Protein AF-A0A1I6AGI9-F1 (afdb_monomer)

Sequence (164 aa):
MTVLATSVYGFYDEARELALTATEDQLTGHGPATLLTVYVMRAEFTGEELSTYTPEELVRGAVDLGLVNGDTLREVELGGVTADGDAASARVLGRSSTTLRQLDFQREGDAWKVDLTPLLAAMDELLGQAAAQQDATVKAMVDQVVVNRYGEEVAASLREPLSD

Structure (mmCIF, N/CA/C/O backbone):
data_AF-A0A1I6AGI9-F1
#
_entry.id   AF-A0A1I6AGI9-F1
#
loop_
_atom_site.group_PDB
_atom_site.id
_atom_site.type_symbol
_atom_site.label_atom_id
_atom_site.label_alt_id
_atom_site.label_comp_id
_atom_site.label_asym_id
_atom_site.label_entity_id
_atom_site.label_seq_id
_atom_site.pdbx_PDB_ins_code
_atom_site.Cartn_x
_atom_site.Cartn_y
_atom_site.Cartn_z
_atom_site.occupancy
_atom_site.B_iso_or_equiv
_atom_site.auth_seq_id
_atom_site.auth_comp_id
_atom_site.auth_asym_id
_atom_site.auth_atom_id
_atom_site.pdbx_PDB_model_num
ATOM 1 N N . MET A 1 1 ? 1.750 -15.455 -17.026 1.00 55.66 1 MET A N 1
ATOM 2 C CA . MET A 1 1 ? 2.919 -14.560 -17.145 1.00 55.66 1 MET A CA 1
ATOM 3 C C . MET A 1 1 ? 2.686 -13.411 -16.191 1.00 55.66 1 MET A C 1
ATOM 5 O O . MET A 1 1 ? 1.671 -12.739 -16.319 1.00 55.66 1 MET A O 1
ATOM 9 N N . THR A 1 2 ? 3.544 -13.271 -15.191 1.00 76.56 2 THR A N 1
ATOM 10 C CA . THR A 1 2 ? 3.391 -12.287 -14.117 1.00 76.56 2 THR A CA 1
ATOM 11 C C . THR A 1 2 ? 4.011 -10.966 -14.563 1.00 76.56 2 THR A C 1
ATOM 13 O O . THR A 1 2 ? 5.167 -10.955 -14.975 1.00 76.56 2 THR A O 1
ATOM 16 N N . VAL A 1 3 ? 3.231 -9.883 -14.553 1.00 86.25 3 VAL A N 1
ATOM 17 C CA . VAL A 1 3 ? 3.630 -8.573 -15.114 1.00 86.25 3 VAL A CA 1
ATOM 18 C C . VAL A 1 3 ? 4.268 -7.641 -14.081 1.00 86.25 3 VAL A C 1
ATOM 20 O O . VAL A 1 3 ? 4.907 -6.664 -14.464 1.00 86.25 3 VAL A O 1
ATOM 23 N N . LEU A 1 4 ? 4.107 -7.943 -12.791 1.00 90.12 4 LEU A N 1
ATOM 24 C CA . LEU A 1 4 ? 4.644 -7.163 -11.677 1.00 90.12 4 LEU A CA 1
ATOM 25 C C . LEU A 1 4 ? 5.868 -7.846 -11.078 1.00 90.12 4 LEU A C 1
ATOM 27 O O . LEU A 1 4 ? 5.939 -9.077 -11.064 1.00 90.12 4 LEU A O 1
ATOM 31 N N . ALA A 1 5 ? 6.816 -7.044 -10.603 1.00 93.25 5 ALA A N 1
ATOM 32 C CA . ALA A 1 5 ? 8.025 -7.515 -9.946 1.00 93.25 5 ALA A CA 1
ATOM 33 C C . ALA A 1 5 ? 7.695 -8.264 -8.645 1.00 93.25 5 ALA A C 1
ATOM 35 O O . ALA A 1 5 ? 6.687 -7.995 -7.987 1.00 93.25 5 ALA A O 1
ATOM 36 N N . THR A 1 6 ? 8.565 -9.195 -8.260 1.00 94.50 6 THR A N 1
ATOM 37 C CA . THR A 1 6 ? 8.446 -9.994 -7.032 1.00 94.50 6 THR A CA 1
ATOM 38 C C . THR A 1 6 ? 8.395 -9.110 -5.785 1.00 94.50 6 THR A C 1
ATOM 40 O O . THR A 1 6 ? 7.677 -9.425 -4.839 1.00 94.50 6 THR A O 1
ATOM 43 N N . SER A 1 7 ? 9.071 -7.958 -5.816 1.00 93.62 7 SER A N 1
ATOM 44 C CA . SER A 1 7 ? 9.027 -6.933 -4.766 1.00 93.62 7 SER A CA 1
ATOM 45 C C . SER A 1 7 ? 7.604 -6.453 -4.451 1.00 93.62 7 SER A C 1
ATOM 47 O O . SER A 1 7 ? 7.266 -6.250 -3.287 1.00 93.62 7 SER A O 1
ATOM 49 N N . VAL A 1 8 ? 6.745 -6.330 -5.468 1.00 92.12 8 VAL A N 1
ATOM 50 C CA . VAL A 1 8 ? 5.348 -5.913 -5.290 1.00 92.12 8 VAL A CA 1
ATOM 51 C C . VAL A 1 8 ? 4.572 -6.983 -4.530 1.00 92.12 8 VAL A C 1
ATOM 53 O O . VAL A 1 8 ? 3.857 -6.660 -3.590 1.00 92.12 8 VAL A O 1
ATOM 56 N N . TYR A 1 9 ? 4.743 -8.256 -4.886 1.00 94.38 9 TYR A N 1
ATOM 57 C CA . TYR A 1 9 ? 4.099 -9.357 -4.165 1.00 94.38 9 TYR A CA 1
ATOM 58 C C . TYR A 1 9 ? 4.594 -9.462 -2.723 1.00 94.38 9 TYR A C 1
ATOM 60 O O . TYR A 1 9 ? 3.778 -9.656 -1.830 1.00 94.38 9 TYR A O 1
ATOM 68 N N . GLY A 1 10 ? 5.892 -9.249 -2.489 1.00 95.44 10 GLY A N 1
ATOM 69 C CA . GLY A 1 10 ? 6.459 -9.204 -1.140 1.00 95.44 10 GLY A CA 1
ATOM 70 C C . GLY A 1 10 ? 5.813 -8.133 -0.258 1.00 95.44 10 GLY A C 1
ATOM 71 O O . GLY A 1 10 ? 5.477 -8.416 0.885 1.00 95.44 10 GLY A O 1
ATOM 72 N N . PHE A 1 11 ? 5.551 -6.939 -0.802 1.00 95.50 11 PHE A N 1
ATOM 73 C CA . PHE A 1 11 ? 4.836 -5.885 -0.072 1.00 95.50 11 PHE A CA 1
ATOM 74 C C . PHE A 1 11 ? 3.422 -6.317 0.351 1.00 95.50 11 PHE A C 1
ATOM 76 O O . PHE A 1 11 ? 3.029 -6.102 1.496 1.00 95.50 11 PHE A O 1
ATOM 83 N N . TYR A 1 12 ? 2.648 -6.928 -0.554 1.00 95.12 12 TYR A N 1
ATOM 84 C CA . TYR A 1 12 ? 1.287 -7.374 -0.230 1.00 95.12 12 TYR A CA 1
ATOM 85 C C . TYR A 1 12 ? 1.270 -8.576 0.718 1.00 95.12 12 TYR A C 1
ATOM 87 O O . TYR A 1 12 ? 0.356 -8.677 1.530 1.00 95.12 12 TYR A O 1
ATOM 95 N N . ASP A 1 13 ? 2.271 -9.453 0.644 1.00 96.62 13 ASP A N 1
ATOM 96 C CA . ASP A 1 13 ? 2.445 -10.560 1.585 1.00 96.62 13 ASP A CA 1
ATOM 97 C C . ASP A 1 13 ? 2.754 -10.039 2.998 1.00 96.62 13 ASP A C 1
ATOM 99 O O . ASP A 1 13 ? 2.088 -10.420 3.955 1.00 96.62 13 ASP A O 1
ATOM 103 N N . GLU A 1 14 ? 3.670 -9.075 3.132 1.00 97.06 14 GLU A N 1
ATOM 104 C CA . GLU A 1 14 ? 3.953 -8.420 4.416 1.00 97.06 14 GLU A CA 1
ATOM 105 C C . GLU A 1 14 ? 2.714 -7.701 4.969 1.00 97.06 14 GLU A C 1
ATOM 107 O O . GLU A 1 14 ? 2.357 -7.873 6.136 1.00 97.06 14 GLU A O 1
ATOM 112 N N . ALA A 1 15 ? 2.010 -6.936 4.129 1.00 96.75 15 ALA A N 1
ATOM 113 C CA . ALA A 1 15 ? 0.781 -6.261 4.534 1.00 96.75 15 ALA A CA 1
ATOM 114 C C . ALA A 1 15 ? -0.310 -7.254 4.973 1.00 96.75 15 ALA A C 1
ATOM 116 O O . ALA A 1 15 ? -1.036 -6.965 5.925 1.00 96.75 15 ALA A O 1
ATOM 117 N N . ARG A 1 16 ? -0.401 -8.432 4.338 1.00 97.31 16 ARG A N 1
ATOM 118 C CA . ARG A 1 16 ? -1.305 -9.516 4.747 1.00 97.31 16 ARG A CA 1
ATOM 119 C C . ARG A 1 16 ? -0.974 -10.007 6.151 1.00 97.31 16 ARG A C 1
ATOM 121 O O . ARG A 1 16 ? -1.866 -10.059 6.994 1.00 97.31 16 ARG A O 1
ATOM 128 N N . GLU A 1 17 ? 0.289 -10.338 6.414 1.00 97.88 17 GLU A N 1
ATOM 129 C CA . GLU A 1 17 ? 0.726 -10.816 7.733 1.00 97.88 17 GLU A CA 1
ATOM 130 C C . GLU A 1 17 ? 0.446 -9.775 8.827 1.00 97.88 17 GLU A C 1
ATOM 132 O O . GLU A 1 17 ? -0.079 -10.108 9.894 1.00 97.88 17 GLU A O 1
ATOM 137 N N . LEU A 1 18 ? 0.709 -8.496 8.543 1.00 98.06 18 LEU A N 1
ATOM 138 C CA . LEU A 1 18 ? 0.394 -7.392 9.451 1.00 98.06 18 LEU A CA 1
ATOM 139 C C . LEU A 1 18 ? -1.119 -7.246 9.673 1.00 98.06 18 LEU A C 1
ATOM 141 O O . LEU A 1 18 ? -1.574 -7.092 10.806 1.00 98.06 18 LEU A O 1
ATOM 145 N N . ALA A 1 19 ? -1.926 -7.327 8.617 1.00 97.81 19 ALA A N 1
ATOM 146 C CA . ALA A 1 19 ? -3.378 -7.248 8.735 1.00 97.81 19 ALA A CA 1
ATOM 147 C C . ALA A 1 19 ? -3.953 -8.386 9.585 1.00 97.81 19 ALA A C 1
ATOM 149 O O . ALA A 1 19 ? -4.827 -8.130 10.418 1.00 97.81 19 ALA A O 1
ATOM 150 N N . LEU A 1 20 ? -3.420 -9.597 9.431 1.00 97.94 20 LEU A N 1
ATOM 151 C CA . LEU A 1 20 ? -3.828 -10.769 10.196 1.00 97.94 20 LEU A CA 1
ATOM 152 C C . LEU A 1 20 ? -3.410 -10.698 11.664 1.00 97.94 20 LEU A C 1
ATOM 154 O O . LEU A 1 20 ? -4.189 -11.128 12.503 1.00 97.94 20 LEU A O 1
ATOM 158 N N . THR A 1 21 ? -2.212 -10.191 11.978 1.00 97.75 21 THR A N 1
ATOM 159 C CA . THR A 1 21 ? -1.592 -10.454 13.294 1.00 97.75 21 THR A CA 1
ATOM 160 C C . THR A 1 21 ? -1.120 -9.228 14.069 1.00 97.75 21 THR A C 1
ATOM 162 O O . THR A 1 21 ? -0.989 -9.303 15.289 1.00 97.75 21 THR A O 1
ATOM 165 N N . ALA A 1 22 ? -0.839 -8.102 13.408 1.00 97.56 22 ALA A N 1
ATOM 166 C CA . ALA A 1 22 ? -0.198 -6.974 14.074 1.00 97.56 22 ALA A CA 1
ATOM 167 C C . ALA A 1 22 ? -1.184 -6.187 14.946 1.00 97.56 22 ALA A C 1
ATOM 169 O O . ALA A 1 22 ? -2.256 -5.789 14.499 1.00 97.56 22 ALA A O 1
ATOM 170 N N . THR A 1 23 ? -0.810 -5.866 16.175 1.00 96.00 23 THR A N 1
ATOM 171 C CA . THR A 1 23 ? -1.536 -4.878 16.981 1.00 96.00 23 THR A CA 1
ATOM 172 C C . THR A 1 23 ? -1.267 -3.455 16.481 1.00 96.00 23 THR A C 1
ATOM 174 O O . THR A 1 23 ? -0.313 -3.212 15.738 1.00 96.00 23 THR A O 1
ATOM 177 N N . GLU A 1 24 ? -2.066 -2.476 16.919 1.00 93.06 24 GLU A N 1
ATOM 178 C CA . GLU A 1 24 ? -1.835 -1.060 16.583 1.00 93.06 24 GLU A CA 1
ATOM 179 C C . GLU A 1 24 ? -0.418 -0.588 16.968 1.00 93.06 24 GLU A C 1
ATOM 181 O O . GLU A 1 24 ? 0.242 0.114 16.198 1.00 93.06 24 GLU A O 1
ATOM 186 N N . ASP A 1 25 ? 0.095 -1.033 18.118 1.00 93.94 25 ASP A N 1
ATOM 187 C CA . ASP A 1 25 ? 1.458 -0.715 18.555 1.00 93.94 25 ASP A CA 1
ATOM 188 C C . ASP A 1 25 ? 2.513 -1.295 17.604 1.00 93.94 25 ASP A 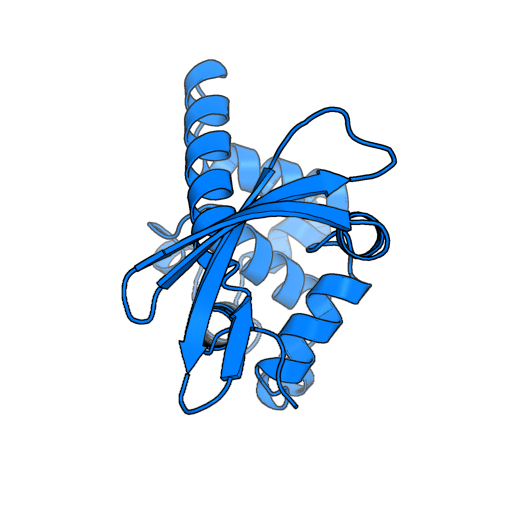C 1
ATOM 190 O O . ASP A 1 25 ? 3.499 -0.625 17.300 1.00 93.94 25 ASP A O 1
ATOM 194 N N . GLN A 1 26 ? 2.305 -2.508 17.085 1.00 95.25 26 GLN A N 1
ATOM 195 C CA . GLN A 1 26 ? 3.223 -3.137 16.127 1.00 95.25 26 GLN A CA 1
ATOM 196 C C . GLN A 1 26 ? 3.184 -2.470 14.750 1.00 95.25 26 GLN A C 1
ATOM 198 O O . GLN A 1 26 ? 4.190 -2.469 14.046 1.00 95.25 26 GLN A O 1
ATOM 203 N N . LEU A 1 27 ? 2.058 -1.857 14.382 1.00 94.81 27 LEU A N 1
ATOM 204 C CA . LEU A 1 27 ? 1.951 -1.050 13.167 1.00 94.81 27 LEU A CA 1
ATOM 205 C C . LEU A 1 27 ? 2.701 0.291 13.284 1.00 94.81 27 LEU A C 1
ATOM 207 O O . LEU A 1 27 ? 2.958 0.955 12.275 1.00 94.81 27 LEU A O 1
ATOM 211 N N . THR A 1 28 ? 3.101 0.699 14.491 1.00 89.69 28 THR A N 1
ATOM 212 C CA . THR A 1 28 ? 3.872 1.929 14.690 1.00 89.69 28 THR A CA 1
ATOM 213 C C . THR A 1 28 ? 5.245 1.827 14.025 1.00 89.69 28 THR A C 1
ATOM 215 O O . THR A 1 28 ? 6.042 0.944 14.323 1.00 89.69 28 THR A O 1
ATOM 218 N N . GLY A 1 29 ? 5.552 2.787 13.150 1.00 87.38 29 GLY A N 1
ATOM 219 C CA . GLY A 1 29 ? 6.827 2.858 12.428 1.00 87.38 29 GLY A CA 1
ATOM 220 C C . GLY A 1 29 ? 6.756 2.370 10.982 1.00 87.38 29 GLY A C 1
ATOM 221 O O . GLY A 1 29 ? 7.681 2.648 10.219 1.00 87.38 29 GLY A O 1
ATOM 222 N N . HIS A 1 30 ? 5.655 1.733 10.576 1.00 94.75 30 HIS A N 1
ATOM 223 C CA . HIS A 1 30 ? 5.390 1.465 9.165 1.00 94.75 30 HIS A CA 1
ATOM 224 C C . HIS A 1 30 ? 4.970 2.741 8.418 1.00 94.75 30 HIS A C 1
ATOM 226 O O . HIS A 1 30 ? 4.371 3.660 8.988 1.00 94.75 30 HIS A O 1
ATOM 232 N N . GLY A 1 31 ? 5.291 2.789 7.122 1.00 93.94 31 GLY A N 1
ATOM 233 C CA . GLY A 1 31 ? 4.887 3.873 6.229 1.00 93.94 31 GLY A CA 1
ATOM 234 C C . GLY A 1 31 ? 3.367 3.911 6.021 1.00 93.94 31 GLY A C 1
ATOM 235 O O . GLY A 1 31 ? 2.692 2.881 6.143 1.00 93.94 31 GLY A O 1
ATOM 236 N N . PRO A 1 32 ? 2.785 5.081 5.715 1.00 94.06 32 PRO A N 1
ATOM 237 C CA . PRO A 1 32 ? 1.343 5.208 5.542 1.00 94.06 32 PRO A CA 1
ATOM 238 C C . PRO A 1 32 ? 0.775 4.356 4.397 1.00 94.06 32 PRO A C 1
ATOM 240 O O . PRO A 1 32 ? -0.386 3.965 4.479 1.00 94.06 32 PRO A O 1
ATOM 243 N N . ALA A 1 33 ? 1.552 4.007 3.370 1.00 92.81 33 ALA A N 1
ATOM 244 C CA . ALA A 1 33 ? 1.160 3.055 2.333 1.00 92.81 33 ALA A CA 1
ATOM 245 C C . ALA A 1 33 ? 0.881 1.666 2.903 1.00 92.81 33 ALA A C 1
ATOM 247 O O . ALA A 1 33 ? -0.162 1.075 2.608 1.00 92.81 33 ALA A O 1
ATOM 248 N N . THR A 1 34 ? 1.781 1.170 3.752 1.00 95.56 34 THR A N 1
ATOM 249 C CA . THR A 1 34 ? 1.596 -0.097 4.463 1.00 95.56 34 THR A CA 1
ATOM 250 C C . THR A 1 34 ? 0.383 -0.014 5.380 1.00 95.56 34 THR A C 1
ATOM 252 O O . THR A 1 34 ? -0.488 -0.874 5.296 1.00 95.56 34 THR A O 1
ATOM 255 N N . LEU A 1 35 ? 0.258 1.052 6.180 1.00 95.69 35 LEU A N 1
ATOM 256 C CA . LEU A 1 35 ? -0.876 1.225 7.097 1.00 95.69 35 LEU A CA 1
ATOM 257 C C . LEU A 1 35 ? -2.226 1.253 6.368 1.00 95.69 35 LEU A C 1
ATOM 259 O O . LEU A 1 35 ? -3.158 0.561 6.765 1.00 95.69 35 LEU A O 1
ATOM 263 N N . LEU A 1 36 ? -2.335 2.020 5.280 1.00 94.25 36 LEU A N 1
ATOM 264 C CA . LEU A 1 36 ? -3.557 2.083 4.477 1.00 94.25 36 LEU A CA 1
ATOM 265 C C . LEU A 1 36 ? -3.890 0.728 3.854 1.00 94.25 36 LEU A C 1
ATOM 267 O O . LEU A 1 36 ? -5.052 0.329 3.863 1.00 94.25 36 LEU A O 1
ATOM 271 N N . THR A 1 37 ? -2.886 0.012 3.346 1.00 94.50 37 THR A N 1
ATOM 272 C CA . THR A 1 37 ? -3.079 -1.327 2.772 1.00 94.50 37 THR A CA 1
ATOM 273 C C . THR A 1 37 ? -3.578 -2.307 3.833 1.00 94.50 37 THR A C 1
ATOM 275 O O . THR A 1 37 ? -4.567 -2.997 3.597 1.00 94.50 37 THR A O 1
ATOM 278 N N . VAL A 1 38 ? -2.964 -2.305 5.020 1.00 96.62 38 VAL A N 1
ATOM 279 C CA . VAL A 1 38 ? -3.377 -3.121 6.171 1.00 96.62 38 VAL A CA 1
ATOM 280 C C . VAL A 1 38 ? -4.825 -2.828 6.560 1.00 96.62 38 VAL A C 1
ATOM 282 O O . VAL A 1 38 ? -5.637 -3.748 6.632 1.00 96.62 38 VAL A O 1
ATOM 285 N N . TYR A 1 39 ? -5.190 -1.560 6.758 1.00 96.12 39 TYR A N 1
ATOM 286 C CA . TYR A 1 39 ? -6.552 -1.208 7.162 1.00 96.12 39 TYR A CA 1
ATOM 287 C C . TYR A 1 39 ? -7.592 -1.519 6.090 1.00 96.12 39 TYR A C 1
A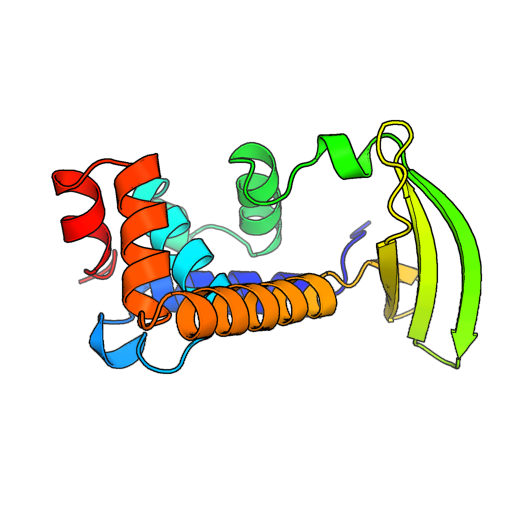TOM 289 O O . TYR A 1 39 ? -8.700 -1.924 6.423 1.00 96.12 39 TYR A O 1
ATOM 297 N N . VAL A 1 40 ? -7.248 -1.386 4.809 1.00 94.38 40 VAL A N 1
ATOM 298 C CA . VAL A 1 40 ? -8.145 -1.819 3.734 1.00 94.38 40 VAL A CA 1
ATOM 299 C C . VAL A 1 40 ? -8.320 -3.334 3.758 1.00 94.38 40 VAL A C 1
ATOM 301 O O . VAL A 1 40 ? -9.449 -3.797 3.673 1.00 94.38 40 VAL A O 1
ATOM 304 N N . MET A 1 41 ? -7.251 -4.114 3.943 1.00 95.62 41 MET A N 1
ATOM 305 C CA . MET A 1 41 ? -7.381 -5.570 4.061 1.00 95.62 41 MET A CA 1
ATOM 306 C C . MET A 1 41 ? -8.279 -5.971 5.236 1.00 95.62 41 MET A C 1
ATOM 308 O O . MET A 1 41 ? -9.127 -6.843 5.082 1.00 95.62 41 MET A O 1
ATOM 312 N N . ARG A 1 42 ? -8.150 -5.294 6.382 1.00 97.19 42 ARG A N 1
ATOM 313 C CA . ARG A 1 42 ? -9.011 -5.517 7.554 1.00 97.19 42 ARG A CA 1
ATOM 314 C C . ARG A 1 42 ? -10.472 -5.141 7.332 1.00 97.19 42 ARG A C 1
ATOM 316 O O . ARG A 1 42 ? -11.346 -5.697 7.984 1.00 97.19 42 ARG A O 1
ATOM 323 N N . ALA A 1 43 ? -10.733 -4.182 6.449 1.00 95.62 43 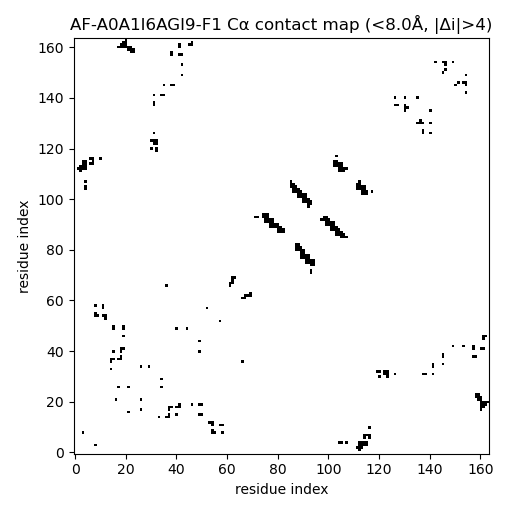ALA A N 1
ATOM 324 C CA . ALA A 1 43 ? -12.085 -3.720 6.158 1.00 95.62 43 ALA A CA 1
ATOM 325 C 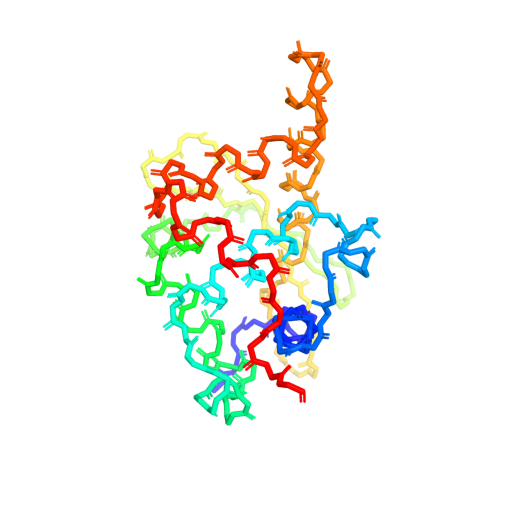C . ALA A 1 43 ? -12.801 -4.606 5.137 1.00 95.62 43 ALA A C 1
ATOM 327 O O . ALA A 1 43 ? -14.022 -4.727 5.184 1.00 95.62 43 ALA A O 1
ATOM 328 N N . GLU A 1 44 ? -12.048 -5.188 4.206 1.00 93.69 44 GLU A N 1
ATOM 329 C CA . GLU A 1 44 ? -12.598 -5.831 3.009 1.00 93.69 44 GLU A CA 1
ATOM 330 C C . GLU A 1 44 ? -12.552 -7.365 3.080 1.00 93.69 44 GLU A C 1
ATOM 332 O O . GLU A 1 44 ? -13.220 -8.026 2.287 1.00 93.69 44 GLU A O 1
ATOM 337 N N . PHE A 1 45 ? -11.795 -7.940 4.023 1.00 94.00 45 PHE A N 1
ATOM 338 C CA . PHE A 1 45 ? -11.637 -9.387 4.172 1.00 94.00 45 PHE A CA 1
ATOM 339 C C . PHE A 1 45 ? -11.831 -9.848 5.616 1.00 94.00 45 PHE A C 1
ATOM 341 O O . PHE A 1 45 ? -11.500 -9.149 6.573 1.00 94.00 45 PHE A O 1
ATOM 348 N N . THR A 1 46 ? -12.302 -11.082 5.772 1.00 95.06 46 THR A N 1
ATOM 349 C CA . THR A 1 46 ? -12.203 -11.817 7.038 1.00 95.06 46 THR A CA 1
ATOM 350 C C . THR A 1 46 ? -10.803 -12.414 7.222 1.00 95.06 46 THR A C 1
ATOM 352 O O . THR A 1 46 ? -10.065 -12.608 6.254 1.00 95.06 46 THR A O 1
ATOM 355 N N . GLY A 1 47 ? -10.431 -12.760 8.461 1.00 95.62 47 GLY A N 1
ATOM 356 C CA . GLY A 1 47 ? -9.155 -13.435 8.736 1.00 95.62 47 GLY A CA 1
ATOM 357 C C . GLY A 1 47 ? -9.013 -14.777 8.007 1.00 95.62 47 GLY A C 1
ATOM 358 O O . GLY A 1 47 ? -7.945 -15.078 7.477 1.00 95.62 47 GLY A O 1
ATOM 359 N N . GLU A 1 48 ? -10.103 -15.550 7.901 1.00 95.00 48 GLU A N 1
ATOM 360 C CA . GLU A 1 48 ? -10.119 -16.819 7.162 1.00 95.00 48 GLU A CA 1
ATOM 361 C C . GLU A 1 48 ? -9.830 -16.591 5.673 1.00 95.00 48 GLU A C 1
ATOM 363 O O . GLU A 1 48 ? -8.891 -17.184 5.142 1.00 95.00 48 GLU A O 1
ATOM 368 N N . GLU A 1 49 ? -10.561 -15.686 5.017 1.00 93.88 49 GLU A N 1
ATOM 369 C CA . GLU A 1 49 ? -10.341 -15.356 3.603 1.00 93.88 49 GLU A CA 1
ATOM 370 C C . GLU A 1 49 ? -8.912 -14.874 3.372 1.00 93.88 49 GLU A C 1
ATOM 372 O O . GLU A 1 49 ? -8.189 -15.443 2.548 1.00 93.88 49 GLU A O 1
ATOM 377 N N . LEU A 1 50 ? -8.482 -13.882 4.156 1.00 94.81 50 LEU A N 1
ATOM 378 C CA . LEU A 1 50 ? -7.187 -13.245 3.993 1.00 94.81 50 LEU A CA 1
ATOM 379 C C . LEU A 1 50 ? -6.038 -14.245 4.181 1.00 94.81 50 LEU A C 1
ATOM 381 O O . LEU A 1 50 ? -5.085 -14.207 3.410 1.00 94.81 50 LEU A O 1
ATOM 385 N N . SER A 1 51 ? -6.153 -15.191 5.121 1.00 95.12 51 SER A N 1
ATOM 386 C CA . SER A 1 51 ? -5.144 -16.239 5.358 1.00 95.12 51 SER A CA 1
ATOM 387 C C . SER A 1 51 ? -4.948 -17.204 4.183 1.00 95.12 51 SER A C 1
ATOM 389 O O . SER A 1 51 ? -3.889 -17.818 4.052 1.00 95.12 51 SER A O 1
ATOM 391 N N . THR A 1 52 ? -5.958 -17.345 3.321 1.00 95.00 52 THR A N 1
ATOM 392 C CA . THR A 1 52 ? -5.909 -18.258 2.171 1.00 95.00 52 THR A CA 1
ATOM 393 C C . THR A 1 52 ? -5.451 -17.585 0.884 1.00 95.00 52 THR A C 1
ATOM 395 O O . THR A 1 52 ? -5.091 -18.278 -0.069 1.00 95.00 52 THR A O 1
ATOM 398 N N . TYR A 1 53 ? -5.449 -16.251 0.845 1.00 94.31 53 TYR A N 1
ATOM 399 C CA . TYR A 1 53 ? -5.143 -15.500 -0.365 1.00 94.31 53 TYR A CA 1
ATOM 400 C C . TYR A 1 53 ? -3.648 -15.488 -0.654 1.00 94.31 53 TYR A C 1
ATOM 402 O O . TYR A 1 53 ? -2.803 -15.195 0.199 1.00 94.31 53 TYR A O 1
ATOM 410 N N . THR A 1 54 ? -3.328 -15.753 -1.914 1.00 94.19 54 THR A N 1
ATOM 411 C CA . THR A 1 54 ? -1.982 -15.575 -2.454 1.00 94.19 54 THR A CA 1
ATOM 412 C C . THR A 1 54 ? -1.666 -14.088 -2.656 1.00 94.19 54 THR A C 1
ATOM 414 O O . THR A 1 54 ? -2.578 -13.284 -2.883 1.00 94.19 54 THR A O 1
ATOM 417 N N . PRO A 1 55 ? -0.383 -13.685 -2.648 1.00 90.81 55 PRO A N 1
ATOM 418 C CA . PRO A 1 55 ? 0.003 -12.310 -2.967 1.00 90.81 55 PRO A CA 1
ATOM 419 C C . PRO A 1 55 ? -0.542 -11.819 -4.318 1.00 90.81 55 PRO A C 1
ATOM 421 O O . PRO A 1 55 ? -0.920 -10.656 -4.458 1.00 90.81 55 PRO A O 1
ATOM 424 N N . GLU A 1 56 ? -0.639 -12.692 -5.323 1.00 91.00 56 GLU A N 1
ATOM 425 C CA . GLU A 1 56 ? -1.221 -12.366 -6.624 1.00 91.00 56 GLU A CA 1
ATOM 426 C C . GLU A 1 56 ? -2.714 -12.029 -6.550 1.00 91.00 56 GLU A C 1
ATOM 428 O O . GLU A 1 56 ? -3.181 -11.133 -7.263 1.00 91.00 56 GLU A O 1
ATOM 433 N N . GLU A 1 57 ? -3.466 -12.740 -5.713 1.00 92.94 57 GLU A N 1
ATOM 434 C CA . GLU A 1 57 ? -4.884 -12.468 -5.471 1.00 92.94 57 GLU A CA 1
ATOM 435 C C . GLU A 1 57 ? -5.073 -11.161 -4.706 1.00 92.94 57 GLU A C 1
ATOM 437 O O . GLU A 1 57 ? -5.948 -10.376 -5.072 1.00 92.94 57 GLU A O 1
ATOM 442 N N . LEU A 1 58 ? -4.201 -10.866 -3.739 1.00 91.81 58 LEU A N 1
ATOM 443 C CA . LEU A 1 58 ? -4.231 -9.606 -2.993 1.00 91.81 58 LEU A CA 1
ATOM 444 C C . LEU A 1 58 ? -3.957 -8.397 -3.877 1.00 91.81 58 LEU A C 1
ATOM 446 O O . LEU A 1 58 ? -4.683 -7.406 -3.811 1.00 91.81 58 LEU A O 1
ATOM 450 N N . VAL A 1 59 ? -2.962 -8.485 -4.760 1.00 88.94 59 VAL A N 1
ATOM 451 C CA . VAL A 1 59 ? -2.690 -7.417 -5.727 1.00 88.94 59 VAL A CA 1
ATOM 452 C C . VAL A 1 59 ? -3.888 -7.192 -6.650 1.00 88.94 59 VAL A C 1
ATOM 454 O O . VAL A 1 59 ? -4.236 -6.047 -6.944 1.00 88.94 59 VAL A O 1
ATOM 457 N N . ARG A 1 60 ? -4.538 -8.268 -7.112 1.00 86.69 60 ARG A N 1
ATOM 458 C CA . ARG A 1 60 ? -5.748 -8.153 -7.938 1.00 86.69 60 ARG A CA 1
ATOM 459 C C . ARG A 1 60 ? -6.876 -7.475 -7.160 1.00 86.69 60 ARG A C 1
ATOM 461 O O . ARG A 1 60 ? -7.449 -6.514 -7.666 1.00 86.69 60 ARG A O 1
ATOM 468 N N . GLY A 1 61 ? -7.121 -7.909 -5.925 1.00 85.88 61 GLY A N 1
ATOM 469 C CA . GLY A 1 61 ? -8.105 -7.294 -5.035 1.00 85.88 61 GLY A CA 1
ATOM 470 C C . GLY A 1 61 ? -7.831 -5.808 -4.801 1.00 85.88 61 GLY A C 1
ATOM 471 O O . GLY A 1 61 ? -8.747 -4.998 -4.874 1.00 85.88 61 GLY A O 1
ATOM 472 N N . ALA A 1 62 ? -6.570 -5.407 -4.629 1.00 83.88 62 ALA A N 1
ATOM 473 C CA . ALA A 1 62 ? -6.196 -4.003 -4.456 1.00 83.88 62 ALA A CA 1
ATOM 474 C C . ALA A 1 62 ? -6.515 -3.125 -5.683 1.00 83.88 62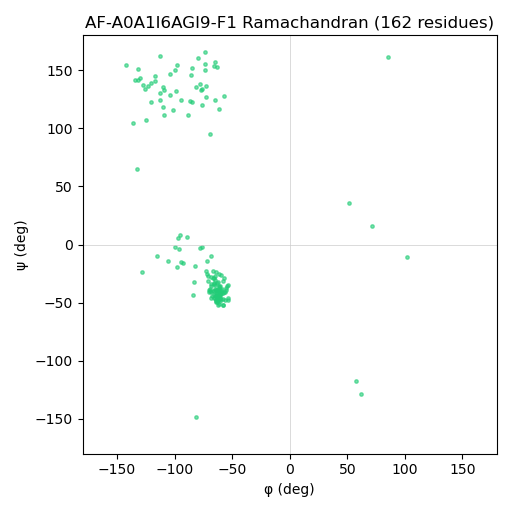 ALA A C 1
ATOM 476 O O . ALA A 1 62 ? -6.863 -1.950 -5.530 1.00 83.88 62 ALA A O 1
ATOM 477 N N . VAL A 1 63 ? -6.428 -3.679 -6.898 1.00 81.00 63 VAL A N 1
ATOM 478 C CA . VAL A 1 63 ? -6.879 -2.995 -8.122 1.00 81.00 63 VAL A CA 1
ATOM 479 C C . VAL A 1 63 ? -8.402 -2.865 -8.131 1.00 81.00 63 VAL A C 1
ATOM 481 O O . VAL A 1 63 ? -8.916 -1.776 -8.387 1.00 81.00 63 VAL A O 1
ATOM 484 N N . ASP A 1 64 ? -9.121 -3.942 -7.812 1.00 81.69 64 ASP A N 1
ATOM 485 C CA . ASP A 1 64 ? -10.590 -3.966 -7.820 1.00 81.69 64 ASP A CA 1
ATOM 486 C C . ASP A 1 64 ? -11.195 -3.038 -6.748 1.00 81.69 64 ASP A C 1
ATOM 488 O O . ASP A 1 64 ? -12.206 -2.378 -6.989 1.00 81.69 64 ASP A O 1
ATOM 492 N N . LEU A 1 65 ? -10.525 -2.896 -5.600 1.00 80.69 65 LEU A N 1
ATOM 493 C CA . LEU A 1 65 ? -10.879 -1.980 -4.505 1.00 80.69 65 LEU A CA 1
ATOM 494 C C . LEU A 1 65 ? -10.485 -0.515 -4.773 1.00 80.69 65 LEU A C 1
ATOM 496 O O . LEU A 1 65 ? -10.749 0.373 -3.948 1.00 80.69 65 LEU A O 1
ATOM 500 N N . GLY A 1 66 ? -9.835 -0.246 -5.909 1.00 73.00 66 GLY A N 1
ATOM 501 C CA . GLY A 1 66 ? -9.404 1.087 -6.321 1.00 73.00 66 GLY A CA 1
ATOM 502 C C . GLY A 1 66 ? -8.232 1.655 -5.517 1.00 73.00 66 GLY A C 1
ATOM 503 O O . GLY A 1 66 ? -7.989 2.859 -5.588 1.00 73.00 66 GLY A O 1
ATOM 504 N N . LEU A 1 67 ? -7.499 0.824 -4.763 1.00 71.38 67 LEU A N 1
ATOM 505 C CA . LEU A 1 67 ? -6.249 1.234 -4.101 1.00 71.38 67 LEU A CA 1
ATOM 506 C C . LEU A 1 67 ? -5.159 1.506 -5.133 1.00 71.38 67 LEU A C 1
ATOM 508 O O . LEU A 1 67 ? -4.373 2.443 -5.003 1.00 71.38 67 LEU A O 1
ATOM 512 N N . VAL A 1 68 ? -5.169 0.714 -6.203 1.00 67.19 68 VAL A N 1
ATOM 513 C CA . VAL A 1 68 ? -4.428 0.985 -7.427 1.00 67.19 68 VAL A CA 1
ATOM 514 C C . VAL A 1 68 ? -5.449 1.353 -8.492 1.00 67.19 68 VAL A C 1
ATOM 516 O O . VAL A 1 68 ? -6.237 0.516 -8.925 1.00 67.19 68 VAL A O 1
ATOM 519 N N . ASN A 1 69 ? -5.454 2.611 -8.931 1.00 62.97 69 ASN A N 1
ATOM 520 C CA . ASN A 1 69 ? -6.384 3.051 -9.965 1.00 62.97 69 ASN A CA 1
ATOM 521 C C . ASN A 1 69 ? -6.017 2.411 -11.319 1.00 62.97 69 ASN A C 1
ATOM 523 O O . ASN A 1 69 ? -5.175 2.934 -12.059 1.00 62.97 69 ASN A O 1
ATOM 527 N N . GLY A 1 70 ? -6.668 1.287 -11.636 1.00 54.81 70 GLY A N 1
ATOM 528 C CA . GLY A 1 70 ? -6.463 0.515 -12.861 1.00 54.81 70 GLY A CA 1
ATOM 529 C C . GLY A 1 70 ? -6.748 1.288 -14.153 1.00 54.81 70 GLY A C 1
ATOM 530 O O . GLY A 1 70 ? -6.121 1.001 -15.172 1.00 54.81 70 GLY A O 1
ATOM 531 N N . ASP A 1 71 ? -7.606 2.314 -14.126 1.00 53.62 71 ASP A N 1
ATOM 532 C CA . ASP A 1 71 ? -7.868 3.156 -15.304 1.00 53.62 71 ASP A CA 1
ATOM 533 C C . ASP A 1 71 ? -6.657 4.014 -15.676 1.00 53.62 71 ASP A C 1
ATOM 535 O O . ASP A 1 71 ? -6.417 4.284 -16.852 1.00 53.62 71 ASP A O 1
ATOM 539 N N . THR A 1 72 ? -5.820 4.351 -14.694 1.00 53.78 72 THR A N 1
ATOM 540 C CA . THR A 1 72 ? -4.551 5.054 -14.927 1.00 53.78 72 THR A CA 1
ATOM 541 C C . THR A 1 72 ? -3.549 4.192 -15.691 1.00 53.78 72 THR A C 1
ATOM 543 O O . THR A 1 72 ? -2.646 4.746 -16.304 1.00 53.78 72 THR A O 1
ATOM 546 N N . LEU A 1 73 ? -3.688 2.860 -15.655 1.00 56.91 73 LEU A N 1
ATOM 547 C CA . LEU A 1 73 ? -2.785 1.900 -16.303 1.00 56.91 73 LEU A CA 1
ATOM 548 C C . LEU A 1 73 ? -3.298 1.408 -17.666 1.00 56.91 73 LEU A C 1
ATOM 550 O O . LEU A 1 73 ? -2.508 0.912 -18.468 1.00 56.91 73 LEU A O 1
ATOM 554 N N . ARG A 1 74 ? -4.602 1.541 -17.949 1.00 58.34 74 ARG A N 1
ATOM 555 C CA . ARG A 1 74 ? -5.225 1.063 -19.199 1.00 58.34 74 ARG A CA 1
ATOM 556 C C . ARG A 1 74 ? -4.860 1.894 -20.430 1.00 58.34 74 ARG A C 1
ATOM 558 O O . ARG A 1 74 ? -4.888 1.364 -21.537 1.00 58.34 74 ARG A O 1
ATOM 565 N N . GLU A 1 75 ? -4.503 3.164 -20.251 1.00 63.44 75 GLU A N 1
ATOM 566 C CA . GLU A 1 75 ? -4.200 4.090 -21.351 1.00 63.44 75 GLU A CA 1
ATOM 567 C C . GLU A 1 75 ? -2.896 4.856 -21.106 1.00 63.44 75 GLU A C 1
ATOM 569 O O . GLU A 1 75 ? -2.883 6.079 -20.925 1.00 63.44 75 GLU A O 1
ATOM 574 N N . VAL A 1 76 ? -1.792 4.110 -21.076 1.00 67.81 76 VAL A N 1
ATOM 575 C CA . VAL A 1 76 ? -0.461 4.651 -20.813 1.00 67.81 76 VAL A CA 1
ATOM 576 C C . VAL A 1 76 ? 0.422 4.546 -22.049 1.00 67.81 76 VAL A C 1
ATOM 578 O O . VAL A 1 76 ? 0.646 3.455 -22.573 1.00 67.81 76 VAL A O 1
ATOM 581 N N . GLU A 1 77 ? 0.970 5.677 -22.484 1.00 77.19 77 GLU A N 1
ATOM 582 C CA . GLU A 1 77 ? 2.015 5.712 -23.504 1.00 77.19 77 GLU A CA 1
ATOM 583 C C . GLU A 1 77 ? 3.391 5.747 -22.835 1.00 77.19 77 GLU A C 1
ATOM 585 O O . GLU A 1 77 ? 3.683 6.623 -22.014 1.00 77.19 77 GLU A O 1
ATOM 590 N N . LEU A 1 78 ? 4.243 4.781 -23.193 1.00 78.31 78 LEU A N 1
ATOM 591 C CA . LEU A 1 78 ? 5.646 4.765 -22.790 1.00 78.31 78 LEU A CA 1
ATOM 592 C C . LEU A 1 78 ? 6.419 5.785 -23.632 1.00 78.31 78 LEU A C 1
ATOM 594 O O . LEU A 1 78 ? 6.473 5.699 -24.857 1.00 78.31 78 LEU A O 1
ATOM 598 N N . GLY A 1 79 ? 7.021 6.754 -22.954 1.00 81.56 79 GLY A N 1
ATOM 599 C CA . GLY A 1 79 ? 8.000 7.673 -23.510 1.00 81.56 79 GLY A CA 1
ATOM 600 C C . GLY A 1 79 ? 9.396 7.050 -23.555 1.00 81.56 79 GLY A C 1
ATOM 601 O O . GLY A 1 79 ? 9.565 5.845 -23.723 1.00 81.56 79 GLY A O 1
ATOM 602 N N . GLY A 1 80 ? 10.425 7.888 -23.400 1.00 84.88 80 GLY A N 1
ATOM 603 C CA . GLY A 1 80 ? 11.812 7.423 -23.370 1.00 84.88 80 GLY A CA 1
ATOM 604 C C . GLY A 1 80 ? 12.040 6.382 -22.270 1.00 84.88 80 GLY A C 1
ATOM 605 O O . GLY A 1 80 ? 11.703 6.630 -21.110 1.00 84.88 80 GLY A O 1
ATOM 606 N N . VAL A 1 81 ? 12.617 5.247 -22.663 1.00 89.75 81 VAL A N 1
ATOM 607 C CA . VAL A 1 81 ? 13.024 4.155 -21.775 1.00 89.75 81 VAL A CA 1
ATOM 608 C C . VAL A 1 81 ? 14.537 4.210 -21.603 1.00 89.75 81 VAL A C 1
ATOM 610 O O . VAL A 1 81 ? 15.270 4.246 -22.593 1.00 89.75 81 VAL A O 1
ATOM 613 N N . THR A 1 82 ? 14.996 4.190 -20.358 1.00 92.56 82 THR A N 1
ATOM 614 C CA . THR A 1 82 ? 16.408 4.032 -20.002 1.00 92.56 82 THR A CA 1
ATOM 615 C C . THR A 1 82 ? 16.562 2.691 -19.302 1.00 92.56 82 THR A C 1
ATOM 617 O O . THR A 1 82 ? 15.804 2.401 -18.385 1.00 92.56 82 THR A O 1
ATOM 620 N N . ALA A 1 83 ? 17.524 1.874 -19.723 1.00 94.50 83 ALA A N 1
ATOM 621 C CA . ALA A 1 83 ? 17.829 0.600 -19.081 1.00 94.50 83 ALA A CA 1
ATOM 622 C C . ALA A 1 83 ? 19.296 0.575 -18.647 1.00 94.50 83 ALA A C 1
ATOM 624 O O . ALA A 1 83 ? 20.169 0.983 -19.416 1.00 94.50 83 ALA A O 1
ATOM 625 N N . ASP A 1 84 ? 19.542 0.081 -17.439 1.00 93.81 84 ASP A N 1
ATOM 626 C CA . ASP A 1 84 ? 20.864 -0.149 -16.868 1.00 93.81 84 ASP A CA 1
ATOM 627 C C . ASP A 1 84 ? 20.881 -1.522 -16.180 1.00 93.81 84 ASP A C 1
ATOM 629 O O . ASP A 1 84 ? 20.269 -1.729 -15.130 1.00 93.81 84 ASP A O 1
ATOM 633 N N . GLY A 1 85 ? 21.526 -2.495 -16.828 1.00 94.50 85 GLY A N 1
ATOM 634 C CA . GLY A 1 85 ? 21.549 -3.888 -16.381 1.00 94.50 85 GLY A CA 1
ATOM 635 C C . GLY A 1 85 ? 20.147 -4.493 -16.248 1.00 94.50 85 GLY A C 1
ATOM 636 O O . GLY A 1 85 ? 19.415 -4.619 -17.235 1.00 94.50 85 GLY A O 1
ATOM 637 N N . ASP A 1 86 ? 19.802 -4.865 -15.016 1.00 95.94 86 ASP A N 1
ATOM 638 C CA . ASP A 1 86 ? 18.534 -5.504 -14.648 1.00 95.94 86 ASP A CA 1
ATOM 639 C C . ASP A 1 86 ? 17.477 -4.505 -14.151 1.00 95.94 86 ASP A C 1
ATOM 641 O O . ASP A 1 86 ? 16.404 -4.909 -13.707 1.00 95.94 86 ASP A O 1
ATOM 645 N N . ALA A 1 87 ? 17.745 -3.202 -14.259 1.00 95.06 87 ALA A N 1
ATOM 646 C CA . ALA A 1 87 ? 16.795 -2.139 -13.961 1.00 95.06 87 ALA A CA 1
ATOM 647 C C . ALA A 1 87 ? 16.485 -1.321 -15.221 1.00 95.06 87 ALA A C 1
ATOM 649 O O . ALA A 1 87 ? 17.347 -1.080 -16.069 1.00 95.06 87 ALA A O 1
ATOM 650 N N . ALA A 1 88 ? 15.247 -0.863 -15.350 1.00 94.44 88 ALA A N 1
ATOM 651 C CA . ALA A 1 88 ? 14.869 0.109 -16.362 1.00 94.44 88 ALA A CA 1
ATOM 652 C C . ALA A 1 88 ? 13.853 1.096 -15.801 1.00 94.44 88 ALA A C 1
ATOM 654 O O . ALA A 1 88 ? 13.105 0.783 -14.882 1.00 94.44 88 ALA A O 1
ATOM 655 N N . SER A 1 89 ? 13.808 2.288 -16.377 1.00 92.44 89 SER A N 1
ATOM 656 C CA . SER A 1 89 ? 12.795 3.288 -16.080 1.00 92.44 89 SER A CA 1
ATOM 657 C C . SER A 1 89 ? 12.222 3.845 -17.372 1.00 92.44 89 SER A C 1
ATOM 659 O O . SER A 1 89 ? 12.926 4.044 -18.367 1.00 92.44 89 SER A O 1
ATOM 661 N N . ALA A 1 90 ? 10.919 4.087 -17.373 1.00 90.50 90 ALA A N 1
ATOM 662 C CA . ALA A 1 90 ? 10.225 4.712 -18.482 1.00 90.50 90 ALA A CA 1
ATOM 663 C C . ALA A 1 90 ? 9.413 5.890 -17.973 1.00 90.50 90 ALA A C 1
ATOM 665 O O . ALA A 1 90 ? 8.712 5.805 -16.963 1.00 90.50 90 ALA A O 1
ATOM 666 N N . ARG A 1 91 ? 9.457 6.993 -18.717 1.00 85.50 91 ARG A N 1
ATOM 667 C CA . ARG A 1 91 ? 8.449 8.035 -18.540 1.00 85.50 91 ARG A CA 1
ATOM 668 C C . ARG A 1 91 ? 7.142 7.547 -19.129 1.00 85.50 91 ARG A C 1
ATOM 670 O O . ARG A 1 91 ? 7.134 7.019 -20.234 1.00 85.50 91 ARG A O 1
ATOM 677 N N . VAL A 1 92 ? 6.051 7.772 -18.427 1.00 80.50 92 VAL A N 1
ATOM 678 C CA . VAL A 1 92 ? 4.715 7.406 -18.865 1.00 80.50 92 VAL A CA 1
ATOM 679 C C . VAL A 1 92 ? 3.791 8.600 -18.831 1.00 80.50 92 VAL A C 1
ATOM 681 O O . VAL A 1 92 ? 3.760 9.362 -17.862 1.00 80.50 92 VAL A O 1
ATOM 684 N N . LEU A 1 93 ? 3.047 8.751 -19.921 1.00 71.50 93 LEU A N 1
ATOM 685 C CA . LEU A 1 93 ? 2.005 9.750 -20.067 1.00 71.50 93 LEU A CA 1
ATOM 686 C C . LEU A 1 93 ? 0.659 9.021 -20.076 1.00 71.50 93 LEU A C 1
ATOM 688 O O . LEU A 1 93 ? 0.412 8.177 -20.938 1.00 71.50 93 LEU A O 1
ATOM 692 N N . GLY A 1 94 ? -0.197 9.322 -19.102 1.00 67.44 94 GLY A N 1
ATOM 693 C CA . GLY A 1 94 ? -1.583 8.861 -19.134 1.00 67.44 94 GLY A CA 1
ATOM 694 C C . GLY A 1 94 ? -2.382 9.731 -20.099 1.00 67.44 94 GLY A C 1
ATOM 695 O O . GLY A 1 94 ? -2.234 10.950 -20.086 1.00 67.44 94 GLY A O 1
ATOM 696 N N . ARG A 1 95 ? -3.259 9.151 -20.916 1.00 63.09 95 ARG A N 1
ATOM 697 C CA . ARG A 1 95 ? -4.008 9.902 -21.945 1.00 63.09 95 ARG A CA 1
ATOM 698 C C . ARG A 1 95 ? -4.838 11.076 -21.398 1.00 63.09 95 ARG A C 1
ATOM 700 O O . ARG A 1 95 ? -5.042 12.069 -22.091 1.00 63.09 95 ARG A O 1
ATOM 707 N N . SER A 1 96 ? -5.294 10.967 -20.149 1.00 59.00 96 SER A N 1
ATOM 708 C CA . SER A 1 96 ? -6.055 11.987 -19.412 1.00 59.00 96 SER A CA 1
ATOM 709 C C . SER A 1 96 ? -5.210 12.808 -18.426 1.00 59.00 96 SER A C 1
ATOM 711 O O . SER A 1 96 ? -5.733 13.719 -17.785 1.00 59.00 96 SER A O 1
ATOM 713 N N . SER A 1 97 ? -3.913 12.512 -18.293 1.00 58.84 97 SER A N 1
ATOM 714 C CA . SER A 1 97 ? -3.014 13.159 -17.338 1.00 58.84 97 SER A CA 1
ATOM 715 C C . SER A 1 97 ? -1.847 13.831 -18.054 1.00 58.84 97 SER A C 1
ATOM 717 O O . SER A 1 97 ? -1.048 13.193 -18.729 1.00 58.84 97 SER A O 1
ATOM 719 N N . THR A 1 98 ? -1.689 15.136 -17.846 1.00 54.78 98 THR A N 1
ATOM 720 C CA . THR A 1 98 ? -0.518 15.883 -18.333 1.00 54.78 98 THR A CA 1
ATOM 721 C C . THR A 1 98 ? 0.734 15.644 -17.486 1.00 54.78 98 THR A C 1
ATOM 723 O O . THR A 1 98 ? 1.792 16.201 -17.780 1.00 54.78 98 THR A O 1
ATOM 726 N N . THR A 1 99 ? 0.636 14.857 -16.413 1.00 61.44 99 THR A N 1
ATOM 727 C CA . THR A 1 99 ? 1.757 14.575 -15.521 1.00 61.44 99 THR A CA 1
ATOM 728 C C . THR A 1 99 ? 2.517 13.358 -16.030 1.00 61.44 99 THR A C 1
ATOM 730 O O . THR A 1 99 ? 2.023 12.234 -15.967 1.00 61.44 99 THR A O 1
ATOM 733 N N . LEU A 1 100 ? 3.744 13.588 -16.500 1.00 58.84 100 LEU A N 1
ATOM 734 C CA . LEU A 1 100 ? 4.712 12.521 -16.737 1.00 58.84 100 LEU A CA 1
ATOM 735 C C . LEU A 1 100 ? 4.995 11.822 -15.407 1.00 58.84 100 LEU A C 1
ATOM 737 O O . LEU A 1 100 ? 5.524 12.440 -14.482 1.00 58.84 100 LEU A O 1
ATOM 741 N N . ARG A 1 101 ? 4.647 10.542 -15.316 1.00 75.38 101 ARG A N 1
ATOM 742 C CA . ARG A 1 101 ? 5.069 9.679 -14.210 1.00 75.38 101 ARG A CA 1
ATOM 743 C C . ARG A 1 101 ? 6.274 8.864 -14.657 1.00 75.38 101 ARG A C 1
ATOM 745 O O . ARG A 1 101 ? 6.467 8.656 -15.850 1.00 75.38 101 ARG A O 1
ATOM 752 N N . GLN A 1 102 ? 7.100 8.432 -13.720 1.00 83.50 102 GLN A N 1
ATOM 753 C CA . GLN A 1 102 ? 8.123 7.432 -13.997 1.00 83.50 102 GLN A CA 1
ATOM 754 C C . GLN A 1 102 ? 7.590 6.080 -13.528 1.00 83.50 102 GLN A C 1
ATOM 756 O O . GLN A 1 102 ? 7.035 5.989 -12.434 1.00 83.50 102 GLN A O 1
ATOM 761 N N . LEU A 1 103 ? 7.712 5.064 -14.376 1.00 87.38 103 LEU A N 1
ATOM 762 C CA . LEU A 1 103 ? 7.546 3.671 -13.988 1.00 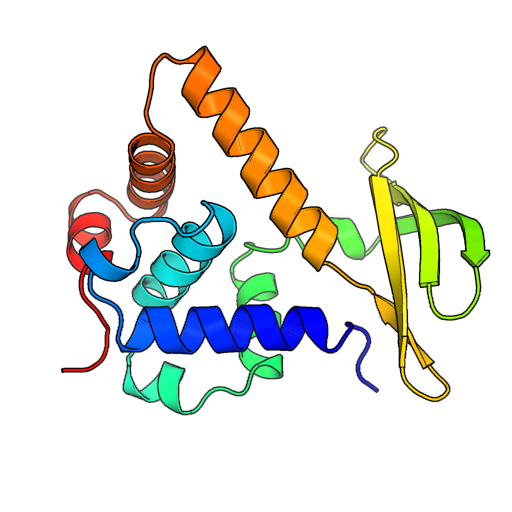87.38 103 LEU A CA 1
ATOM 763 C C . LEU A 1 103 ? 8.904 3.001 -14.028 1.00 87.38 103 LEU A C 1
ATOM 765 O O . LEU A 1 103 ? 9.631 3.139 -15.015 1.00 87.38 103 LEU A O 1
ATOM 769 N N . ASP A 1 104 ? 9.192 2.264 -12.969 1.00 91.81 104 ASP A N 1
ATOM 770 C CA . ASP A 1 104 ? 10.399 1.471 -12.863 1.00 91.81 104 ASP A CA 1
ATOM 771 C C . ASP A 1 104 ? 10.078 0.010 -13.181 1.00 91.81 104 ASP A C 1
ATOM 773 O O . ASP A 1 104 ? 8.954 -0.479 -13.020 1.00 91.81 104 ASP A O 1
ATOM 777 N N . PHE A 1 105 ? 11.078 -0.677 -13.709 1.00 94.00 105 PHE A N 1
ATOM 778 C CA . PHE A 1 105 ? 11.000 -2.053 -14.152 1.00 94.00 105 PHE A CA 1
ATOM 779 C C . PHE A 1 105 ? 12.220 -2.800 -13.638 1.00 94.00 105 PHE A C 1
ATOM 781 O O . PHE A 1 105 ? 13.339 -2.286 -13.687 1.00 94.00 105 PHE A O 1
ATOM 788 N N . GLN A 1 106 ? 12.009 -4.042 -13.227 1.00 95.81 106 GLN A N 1
ATOM 789 C CA . GLN A 1 106 ? 13.079 -4.968 -12.883 1.00 95.81 106 GLN A CA 1
ATOM 790 C C . GLN A 1 106 ? 13.064 -6.159 -13.833 1.00 95.81 106 GLN A C 1
ATOM 792 O O . GLN A 1 106 ? 12.002 -6.651 -14.230 1.00 95.81 106 GLN A O 1
ATOM 797 N N . ARG A 1 107 ? 14.248 -6.621 -14.226 1.00 95.56 107 ARG A N 1
ATOM 798 C CA . ARG A 1 107 ? 14.409 -7.861 -14.974 1.00 95.56 107 ARG A CA 1
ATOM 799 C C . ARG A 1 107 ? 14.452 -9.022 -13.988 1.00 95.56 107 ARG A C 1
ATOM 801 O O . ARG A 1 107 ? 15.319 -9.089 -13.127 1.00 95.56 107 ARG A O 1
ATOM 808 N N . GLU A 1 108 ? 13.538 -9.968 -14.154 1.00 95.31 108 GLU A N 1
ATOM 809 C CA . GLU A 1 108 ? 13.497 -11.201 -13.373 1.00 95.31 108 GLU A CA 1
ATOM 810 C C . GLU A 1 108 ? 13.500 -12.399 -14.324 1.00 95.31 108 GLU A C 1
ATOM 812 O O . GLU A 1 108 ? 12.513 -12.679 -15.016 1.00 95.31 108 GLU A O 1
ATOM 817 N N . GLY A 1 109 ? 14.639 -13.093 -14.385 1.00 91.88 109 GLY A N 1
ATOM 818 C CA . GLY A 1 109 ? 14.903 -14.084 -15.427 1.00 91.88 109 GLY A CA 1
ATOM 819 C C . GLY A 1 109 ? 14.910 -13.428 -16.811 1.00 91.88 109 GLY A C 1
ATOM 820 O O . GLY A 1 109 ? 15.565 -12.411 -17.027 1.00 91.88 109 GLY A O 1
ATOM 821 N N . ASP A 1 110 ? 14.141 -13.985 -17.746 1.00 92.44 110 ASP A N 1
ATOM 822 C CA . ASP A 1 110 ? 14.071 -13.490 -19.127 1.00 92.44 110 ASP A CA 1
ATOM 823 C C . ASP A 1 110 ? 12.989 -12.413 -19.354 1.00 92.44 110 ASP A C 1
ATOM 825 O O . ASP A 1 110 ? 12.762 -11.995 -20.492 1.00 92.44 110 ASP A O 1
ATOM 829 N N . ALA A 1 111 ? 12.315 -11.942 -18.297 1.00 94.00 111 ALA A N 1
ATOM 830 C CA . ALA A 1 111 ? 11.193 -11.009 -18.397 1.00 94.00 111 ALA A CA 1
ATOM 831 C C . ALA A 1 111 ? 11.442 -9.695 -17.643 1.00 94.00 111 ALA A C 1
ATOM 833 O O . ALA A 1 111 ? 11.917 -9.693 -16.511 1.00 94.00 111 ALA A O 1
ATOM 834 N N . TRP A 1 112 ? 11.050 -8.578 -18.257 1.00 93.88 112 TRP A N 1
ATOM 835 C CA . TRP A 1 112 ? 10.896 -7.299 -17.564 1.00 93.88 112 TRP A CA 1
ATOM 836 C C . TRP A 1 112 ? 9.549 -7.254 -16.856 1.00 93.88 112 TRP A C 1
ATOM 838 O O . TRP A 1 112 ? 8.524 -7.612 -17.443 1.00 93.88 112 TRP A O 1
ATOM 848 N N . LYS A 1 113 ? 9.551 -6.786 -15.614 1.00 93.56 113 LYS A N 1
ATOM 849 C CA . LYS A 1 113 ? 8.369 -6.688 -14.766 1.00 93.56 113 LYS A CA 1
ATOM 850 C C . LYS A 1 113 ? 8.269 -5.293 -14.173 1.00 93.56 113 LYS A C 1
ATOM 852 O O . LYS A 1 113 ? 9.286 -4.689 -13.851 1.00 93.56 113 LYS A O 1
ATOM 857 N N . VAL A 1 114 ? 7.050 -4.781 -14.050 1.00 90.75 114 VAL A N 1
ATOM 858 C CA . VAL A 1 114 ? 6.788 -3.452 -13.484 1.00 90.75 114 VAL A CA 1
ATOM 859 C C . VAL A 1 114 ? 7.005 -3.501 -11.978 1.00 90.75 114 VAL A C 1
ATOM 861 O O . VAL A 1 114 ? 6.398 -4.325 -11.292 1.00 90.75 114 VAL A O 1
ATOM 864 N N . ASP A 1 115 ? 7.834 -2.604 -11.466 1.00 91.81 115 ASP A N 1
ATOM 865 C CA . ASP A 1 115 ? 8.049 -2.428 -10.039 1.00 91.81 115 ASP A CA 1
ATOM 866 C C . ASP A 1 115 ? 7.263 -1.209 -9.550 1.00 91.81 115 ASP A C 1
ATOM 868 O O . ASP A 1 115 ? 7.496 -0.075 -9.965 1.00 91.81 115 ASP A O 1
ATOM 872 N N . LEU A 1 116 ? 6.287 -1.459 -8.680 1.00 88.38 116 LEU A N 1
ATOM 873 C CA . LEU A 1 116 ? 5.449 -0.417 -8.088 1.00 88.38 116 LEU A CA 1
ATOM 874 C C . LEU A 1 116 ? 5.955 0.024 -6.711 1.00 88.38 116 LEU A C 1
ATOM 876 O O . LEU A 1 116 ? 5.403 0.963 -6.140 1.00 88.38 116 LEU A O 1
ATOM 880 N N . THR A 1 117 ? 7.002 -0.606 -6.172 1.00 90.44 117 THR A N 1
ATOM 881 C CA . THR A 1 117 ? 7.534 -0.241 -4.852 1.00 90.44 117 THR A CA 1
ATOM 882 C C . THR A 1 117 ? 8.026 1.209 -4.764 1.00 90.44 117 THR A C 1
ATOM 884 O O . THR A 1 117 ? 7.726 1.849 -3.752 1.00 90.44 117 THR A O 1
ATOM 887 N N . PRO A 1 118 ? 8.632 1.823 -5.805 1.00 89.56 118 PRO A N 1
ATOM 888 C CA . PRO A 1 118 ? 8.989 3.241 -5.748 1.00 89.56 118 PRO A CA 1
ATOM 889 C C . PRO A 1 118 ? 7.766 4.160 -5.658 1.00 89.56 118 PRO A C 1
ATOM 891 O O . PRO A 1 118 ? 7.828 5.216 -5.033 1.00 89.56 118 PRO A O 1
ATOM 894 N N . LEU A 1 119 ? 6.631 3.760 -6.244 1.00 84.50 119 LEU A N 1
ATOM 895 C CA . LEU A 1 119 ? 5.383 4.518 -6.142 1.00 84.50 119 LEU A CA 1
ATOM 896 C C . LEU A 1 119 ? 4.817 4.475 -4.718 1.00 84.50 119 LEU A C 1
ATOM 898 O O . LEU A 1 119 ? 4.329 5.494 -4.231 1.00 84.50 119 LEU A O 1
ATOM 902 N N . LEU A 1 120 ? 4.900 3.320 -4.053 1.00 87.75 120 LEU A N 1
ATOM 903 C CA . LEU A 1 120 ? 4.499 3.170 -2.651 1.00 87.75 120 LEU A CA 1
ATOM 904 C C . LEU A 1 120 ? 5.375 4.042 -1.741 1.00 87.75 120 LEU A C 1
ATOM 906 O O . LEU A 1 120 ? 4.845 4.817 -0.950 1.00 87.75 120 LEU A O 1
ATOM 910 N N . ALA A 1 121 ? 6.696 4.019 -1.939 1.00 90.38 121 ALA A N 1
ATOM 911 C CA . ALA A 1 121 ? 7.626 4.876 -1.202 1.00 90.38 121 ALA A CA 1
ATOM 912 C C . ALA A 1 121 ? 7.380 6.376 -1.457 1.00 90.38 121 ALA A C 1
ATOM 914 O O . ALA A 1 121 ? 7.416 7.187 -0.534 1.00 90.38 121 ALA A O 1
ATOM 915 N N . ALA A 1 122 ? 7.070 6.761 -2.699 1.00 88.06 122 ALA A N 1
ATOM 916 C CA . ALA A 1 122 ? 6.710 8.141 -3.020 1.00 88.06 122 ALA A CA 1
ATOM 917 C C . ALA A 1 122 ? 5.399 8.570 -2.339 1.00 88.06 122 ALA A C 1
ATOM 919 O O . ALA A 1 122 ? 5.264 9.722 -1.930 1.00 88.06 122 ALA A O 1
ATOM 920 N N . MET A 1 123 ? 4.430 7.661 -2.193 1.00 87.00 123 MET A N 1
ATOM 921 C CA . MET A 1 123 ? 3.206 7.929 -1.435 1.00 87.00 123 MET A CA 1
ATOM 922 C C . MET A 1 123 ? 3.502 8.135 0.054 1.00 87.00 123 MET A C 1
ATOM 924 O O . MET A 1 123 ? 2.939 9.053 0.653 1.00 87.00 123 MET A O 1
ATOM 928 N N . ASP A 1 124 ? 4.413 7.342 0.624 1.00 92.50 124 ASP A N 1
ATOM 929 C CA . ASP A 1 124 ? 4.879 7.523 2.002 1.00 92.50 124 ASP A CA 1
ATOM 930 C C . ASP A 1 124 ? 5.482 8.905 2.221 1.00 92.50 124 ASP A C 1
ATOM 932 O O . ASP A 1 124 ? 5.116 9.605 3.169 1.00 92.50 124 ASP A O 1
ATOM 936 N N . GLU A 1 125 ? 6.351 9.334 1.309 1.00 92.81 125 GLU A N 1
ATOM 937 C CA . GLU A 1 125 ? 6.961 10.656 1.370 1.00 92.81 125 GLU A CA 1
ATOM 938 C C . GLU A 1 125 ? 5.916 11.772 1.229 1.00 92.81 125 GLU A C 1
ATOM 940 O O . GLU A 1 125 ? 5.896 12.703 2.036 1.00 92.81 125 GLU A O 1
ATOM 945 N N . LEU A 1 126 ? 5.016 11.675 0.246 1.00 89.56 126 LEU A N 1
ATOM 946 C CA . LEU A 1 126 ? 3.974 12.680 0.008 1.00 89.56 126 LEU A CA 1
ATOM 947 C C . LEU A 1 126 ? 3.044 12.839 1.212 1.00 89.56 126 LEU A C 1
ATOM 949 O O . LEU A 1 126 ? 2.722 13.965 1.599 1.00 89.56 126 LEU A O 1
ATOM 953 N N . LEU A 1 127 ? 2.629 11.732 1.830 1.00 89.62 127 LEU A N 1
ATOM 954 C CA . LEU A 1 127 ? 1.827 11.772 3.049 1.00 89.62 127 LEU A CA 1
ATOM 955 C C . LEU A 1 127 ? 2.656 12.302 4.227 1.00 89.62 127 LEU A C 1
ATOM 957 O O . LEU A 1 127 ? 2.177 13.155 4.968 1.00 89.62 127 LEU A O 1
ATOM 961 N N . GLY A 1 128 ? 3.923 11.918 4.365 1.00 92.69 128 GLY A N 1
ATOM 962 C CA . GLY A 1 128 ? 4.823 12.519 5.355 1.00 92.69 128 GLY A CA 1
ATOM 963 C C . GLY A 1 128 ? 4.895 14.048 5.241 1.00 92.69 128 GLY A C 1
ATOM 964 O O . GLY A 1 128 ? 4.717 14.768 6.227 1.00 92.69 128 GLY A O 1
ATOM 965 N N . GLN A 1 129 ? 5.075 14.560 4.023 1.00 92.19 129 GLN A N 1
ATOM 966 C CA . GLN A 1 129 ? 5.130 15.996 3.743 1.00 92.19 129 GLN A CA 1
ATOM 967 C C . GLN A 1 129 ? 3.787 16.696 3.985 1.00 92.19 129 GLN A C 1
ATOM 969 O O . GLN A 1 129 ? 3.763 17.816 4.499 1.00 92.19 129 GLN A O 1
ATOM 974 N N . ALA A 1 130 ? 2.667 16.077 3.609 1.00 90.31 130 ALA A N 1
ATOM 975 C CA . ALA A 1 130 ? 1.339 16.649 3.824 1.00 90.31 130 ALA A CA 1
ATOM 976 C C . ALA A 1 130 ? 0.957 16.695 5.315 1.00 90.31 130 ALA A C 1
ATOM 978 O O . ALA A 1 130 ? 0.313 17.659 5.732 1.00 90.31 130 ALA A O 1
ATOM 979 N N . ALA A 1 131 ? 1.397 15.719 6.118 1.00 92.62 131 ALA A N 1
ATOM 980 C CA . ALA A 1 131 ? 1.259 15.743 7.576 1.00 92.62 131 ALA A CA 1
ATOM 981 C C . ALA A 1 131 ? 2.049 16.911 8.179 1.00 92.62 131 ALA A C 1
ATOM 983 O O . ALA A 1 131 ? 1.485 17.724 8.910 1.00 92.62 131 ALA A O 1
ATOM 984 N N . ALA A 1 132 ? 3.323 17.055 7.797 1.00 93.69 132 ALA A N 1
ATOM 985 C CA . ALA A 1 132 ? 4.180 18.135 8.282 1.00 93.69 132 ALA A CA 1
ATOM 986 C C . ALA A 1 132 ? 3.631 19.533 7.938 1.00 93.69 132 ALA A C 1
ATOM 988 O O . ALA A 1 132 ? 3.675 20.437 8.767 1.00 93.69 132 ALA A O 1
ATOM 989 N N . GLN A 1 133 ? 3.070 19.712 6.738 1.00 94.94 133 GLN A N 1
ATOM 990 C CA . GLN A 1 133 ? 2.447 20.978 6.323 1.00 94.94 133 GLN A CA 1
ATOM 991 C C . GLN A 1 133 ? 1.201 21.346 7.140 1.00 94.94 133 GLN A C 1
ATOM 993 O O . GLN A 1 133 ? 0.880 22.526 7.257 1.00 94.94 133 GLN A O 1
ATOM 998 N N . GLN A 1 134 ? 0.500 20.351 7.682 1.00 93.44 134 GLN A N 1
ATOM 999 C CA . GLN A 1 134 ? -0.724 20.531 8.466 1.00 93.44 134 GLN A CA 1
ATOM 1000 C C . GLN A 1 134 ? -0.474 20.526 9.980 1.00 93.44 134 GLN A C 1
ATOM 1002 O O . GLN A 1 134 ? -1.439 20.555 10.739 1.00 93.44 134 GLN A O 1
ATOM 1007 N N . ASP A 1 135 ? 0.791 20.472 10.418 1.00 94.75 135 ASP A N 1
ATOM 1008 C CA . ASP A 1 135 ? 1.170 20.257 11.825 1.00 94.75 135 ASP A CA 1
ATOM 1009 C C . ASP A 1 135 ? 0.464 19.026 12.437 1.00 94.75 135 ASP A C 1
ATOM 1011 O O . ASP A 1 135 ? 0.055 19.001 13.597 1.00 94.75 135 ASP A O 1
ATOM 1015 N N . ALA A 1 136 ? 0.276 17.994 11.610 1.00 94.12 136 ALA A N 1
ATOM 1016 C CA . ALA A 1 136 ? -0.402 16.753 11.952 1.00 94.12 136 ALA A CA 1
ATOM 1017 C C . ALA A 1 136 ? 0.584 15.580 11.949 1.00 94.12 136 ALA A C 1
ATOM 1019 O O . ALA A 1 136 ? 1.659 15.631 11.351 1.00 94.12 136 ALA A O 1
ATOM 1020 N N . THR A 1 137 ? 0.205 14.476 12.592 1.00 93.25 137 THR A N 1
ATOM 1021 C CA . THR A 1 137 ? 0.964 13.225 12.488 1.00 93.25 137 THR A CA 1
ATOM 1022 C C . THR A 1 137 ? 0.535 12.445 11.247 1.00 93.25 137 THR A C 1
ATOM 1024 O O . THR A 1 137 ? -0.617 12.514 10.813 1.00 93.25 137 THR A O 1
ATOM 10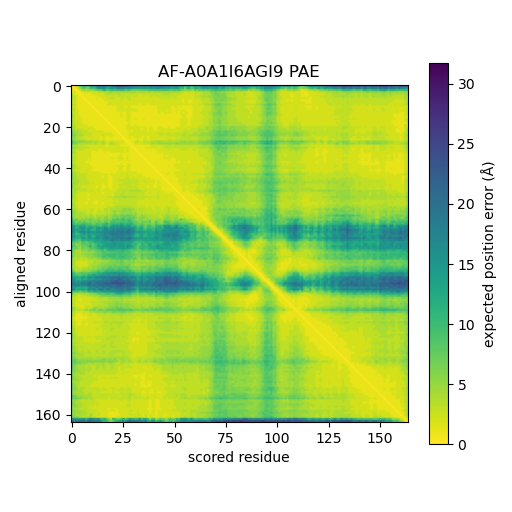27 N N . VAL A 1 138 ? 1.445 11.637 10.695 1.00 91.81 138 VAL A N 1
ATOM 1028 C CA . VAL A 1 138 ? 1.115 10.703 9.604 1.00 91.81 138 VAL A CA 1
ATOM 1029 C C . VAL A 1 138 ? -0.024 9.769 10.016 1.00 91.81 138 VAL A C 1
ATOM 1031 O O . VAL A 1 138 ? -0.954 9.563 9.240 1.00 91.81 138 VAL A O 1
ATOM 1034 N N . LYS A 1 139 ? -0.002 9.280 11.265 1.00 91.94 139 LYS A N 1
ATOM 1035 C CA . LYS A 1 139 ? -1.076 8.454 11.827 1.00 91.94 139 LYS A CA 1
ATOM 1036 C C . LYS A 1 139 ? -2.431 9.156 11.751 1.00 91.94 139 LYS A C 1
ATOM 1038 O O . LYS A 1 139 ? -3.377 8.557 11.261 1.00 91.94 139 LYS A O 1
ATOM 1043 N N . ALA A 1 140 ? -2.515 10.423 12.162 1.00 92.38 140 ALA A N 1
ATOM 1044 C CA . ALA A 1 140 ? -3.766 11.177 12.118 1.00 92.38 140 ALA A CA 1
ATOM 1045 C C . ALA A 1 140 ? -4.301 11.336 10.686 1.00 92.38 140 ALA A C 1
ATOM 1047 O O . ALA A 1 140 ? -5.507 11.263 10.466 1.00 92.38 140 ALA A O 1
ATOM 1048 N N . MET A 1 141 ? -3.419 11.506 9.695 1.00 91.94 141 MET A N 1
ATOM 1049 C CA . MET A 1 141 ? -3.852 11.552 8.297 1.00 91.94 141 MET A CA 1
ATOM 1050 C C . MET A 1 141 ? -4.333 10.196 7.781 1.00 91.94 141 MET A C 1
ATOM 1052 O O . MET A 1 141 ? -5.341 10.145 7.080 1.00 91.94 141 MET A O 1
ATOM 1056 N N . VAL A 1 142 ? -3.645 9.105 8.128 1.00 93.19 142 VAL A N 1
ATOM 1057 C CA . VAL A 1 142 ? -4.102 7.748 7.796 1.00 93.19 142 VAL A CA 1
ATOM 1058 C C . VAL A 1 142 ? -5.461 7.482 8.443 1.00 93.19 142 VAL A C 1
ATOM 1060 O O . VAL A 1 142 ? -6.388 7.090 7.740 1.00 93.19 142 VAL A O 1
ATOM 1063 N N . ASP A 1 143 ? -5.609 7.782 9.737 1.00 93.62 143 ASP A N 1
ATOM 1064 C CA . ASP A 1 143 ? -6.875 7.676 10.469 1.00 93.62 143 ASP A CA 1
ATOM 1065 C C . ASP A 1 143 ? -7.982 8.462 9.741 1.00 93.62 143 ASP A C 1
ATOM 1067 O O . ASP A 1 143 ? -9.060 7.925 9.496 1.00 93.62 143 ASP A O 1
ATOM 1071 N N . GLN A 1 144 ? -7.709 9.694 9.300 1.00 93.19 144 GLN A N 1
ATOM 1072 C CA . GLN A 1 144 ? -8.676 10.501 8.552 1.00 93.19 144 GLN A CA 1
ATOM 1073 C C . GLN A 1 144 ? -9.075 9.866 7.213 1.00 93.19 144 GLN A C 1
ATOM 1075 O O . GLN A 1 144 ? -10.251 9.900 6.850 1.00 93.19 144 GLN A O 1
ATOM 1080 N N . VAL A 1 145 ? -8.128 9.297 6.462 1.00 91.88 145 VAL A N 1
ATOM 1081 C CA . VAL A 1 145 ? -8.422 8.609 5.192 1.00 91.88 145 VAL A CA 1
ATOM 1082 C C . VAL A 1 145 ? -9.303 7.384 5.434 1.00 91.88 145 VAL A C 1
ATOM 1084 O O . VAL A 1 145 ? -10.290 7.195 4.722 1.00 91.88 145 VAL A O 1
ATOM 1087 N N . VAL A 1 146 ? -8.985 6.585 6.452 1.00 94.50 146 VAL A N 1
ATOM 1088 C CA . VAL A 1 146 ? -9.747 5.382 6.813 1.00 94.50 146 VAL A CA 1
ATOM 1089 C C . VAL A 1 146 ? -11.155 5.753 7.286 1.00 94.50 146 VAL A C 1
ATOM 1091 O O . VAL A 1 146 ? -12.128 5.187 6.790 1.00 94.50 146 VAL A O 1
ATOM 1094 N N . V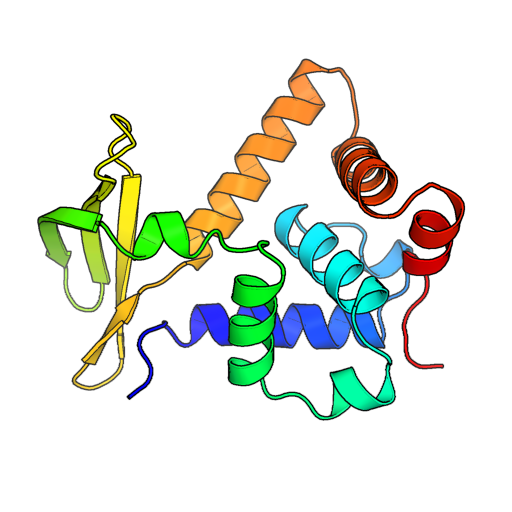AL A 1 147 ? -11.293 6.759 8.156 1.00 96.56 147 VAL A N 1
ATOM 1095 C CA . VAL A 1 147 ? -12.595 7.275 8.619 1.00 96.56 147 VAL A CA 1
ATOM 1096 C C . VAL A 1 147 ? -13.418 7.833 7.460 1.00 96.56 147 VAL A C 1
ATOM 1098 O O . VAL A 1 147 ? -14.604 7.534 7.356 1.00 96.56 147 VAL A O 1
ATOM 1101 N N . ASN A 1 148 ? -12.810 8.601 6.554 1.00 94.69 148 ASN A N 1
ATOM 1102 C CA . ASN A 1 148 ? -13.515 9.140 5.388 1.00 94.69 148 ASN A CA 1
ATOM 1103 C C . ASN A 1 148 ? -14.042 8.039 4.462 1.00 94.69 148 ASN A C 1
ATOM 1105 O O . ASN A 1 148 ? -15.062 8.237 3.803 1.00 94.69 148 ASN A O 1
ATOM 1109 N N . ARG A 1 149 ? -13.335 6.907 4.382 1.00 93.56 149 ARG A N 1
ATOM 1110 C CA . ARG A 1 149 ? -13.703 5.791 3.510 1.00 93.56 149 ARG A CA 1
ATOM 1111 C C . ARG A 1 149 ? -14.737 4.859 4.143 1.00 93.56 149 ARG A C 1
ATOM 1113 O O . ARG A 1 149 ? -15.673 4.472 3.453 1.00 93.56 149 ARG A O 1
ATOM 1120 N N . TYR A 1 150 ? -14.577 4.512 5.419 1.00 95.38 150 TYR A N 1
ATOM 1121 C CA . TYR A 1 150 ? -15.356 3.451 6.074 1.00 95.38 150 TYR A CA 1
ATOM 1122 C C . TYR A 1 150 ? -16.268 3.936 7.213 1.00 95.38 150 TYR A C 1
ATOM 1124 O O . TYR A 1 150 ? -17.115 3.181 7.685 1.00 95.38 150 TYR A O 1
ATOM 1132 N N . GLY A 1 151 ? -16.139 5.192 7.643 1.00 97.06 151 GLY A N 1
ATOM 1133 C CA . GLY A 1 151 ? -16.822 5.741 8.816 1.00 97.06 151 GLY A CA 1
ATOM 1134 C C . GLY A 1 151 ? -16.075 5.478 10.129 1.00 97.06 151 GLY A C 1
ATOM 1135 O O . GLY A 1 151 ? -15.213 4.606 10.209 1.00 97.06 151 GLY A O 1
ATOM 1136 N N . GLU A 1 152 ? -16.400 6.250 11.171 1.00 96.31 152 GLU A N 1
ATOM 1137 C CA . GLU A 1 152 ? -15.696 6.218 12.467 1.00 96.31 152 GLU A CA 1
ATOM 1138 C C . GLU A 1 152 ? -15.781 4.860 13.175 1.00 96.31 152 GLU A C 1
ATOM 1140 O O . GLU A 1 152 ? -14.778 4.374 13.695 1.00 96.31 152 GLU A O 1
ATOM 1145 N N . GLU A 1 153 ? -16.966 4.243 13.179 1.00 95.19 153 GLU A N 1
ATOM 1146 C CA . GLU A 1 153 ? -17.211 2.973 13.871 1.00 95.19 153 GLU A CA 1
ATOM 1147 C C . GLU A 1 153 ? -16.386 1.836 13.262 1.00 95.19 153 GLU A C 1
ATOM 1149 O O . GLU A 1 153 ? -15.665 1.138 13.975 1.00 95.19 153 GLU A O 1
ATOM 1154 N N . VAL A 1 154 ? -16.421 1.705 11.932 1.00 96.19 154 VAL A N 1
ATOM 1155 C CA . VAL A 1 154 ? -15.625 0.699 11.225 1.00 96.19 154 VAL A CA 1
ATOM 1156 C C . VAL A 1 154 ? -14.143 1.001 11.409 1.00 96.19 154 VAL A C 1
ATOM 1158 O O . VAL A 1 154 ? -13.410 0.122 11.847 1.00 96.19 154 VAL A O 1
ATOM 1161 N N . ALA A 1 155 ? -13.705 2.244 11.182 1.00 95.81 155 ALA A N 1
ATOM 1162 C CA . ALA A 1 155 ? -12.301 2.636 11.307 1.00 95.81 155 ALA A CA 1
ATOM 1163 C C . ALA A 1 155 ? -11.691 2.304 12.678 1.00 95.81 155 ALA A C 1
ATOM 1165 O O . ALA A 1 155 ? -10.525 1.919 12.746 1.00 95.81 155 ALA A O 1
ATOM 1166 N N . ALA A 1 156 ? -12.464 2.420 13.761 1.00 95.25 156 ALA A N 1
ATOM 1167 C CA . ALA A 1 156 ? -12.006 2.032 15.090 1.00 95.25 156 ALA A CA 1
ATOM 1168 C C . ALA A 1 156 ? -11.721 0.524 15.188 1.00 95.25 156 ALA A C 1
ATOM 1170 O O . ALA A 1 156 ? -10.690 0.147 15.738 1.00 95.25 156 ALA A O 1
ATOM 1171 N N . SER A 1 157 ? -12.588 -0.321 14.619 1.00 95.56 157 SER A N 1
ATOM 1172 C CA . SER A 1 157 ? -12.409 -1.782 14.630 1.00 95.56 157 SER A CA 1
ATOM 1173 C C . SER A 1 157 ? -11.203 -2.257 13.811 1.00 95.56 157 SER A C 1
ATOM 1175 O O . SER A 1 157 ? -10.570 -3.240 14.177 1.00 95.56 157 SER A O 1
ATOM 1177 N N . LEU A 1 158 ? -10.815 -1.521 12.761 1.00 96.06 158 LEU A N 1
ATOM 1178 C CA . LEU A 1 158 ? -9.685 -1.884 11.890 1.00 96.06 158 LEU A CA 1
ATOM 1179 C C . LEU A 1 158 ? -8.318 -1.796 12.584 1.00 96.06 158 LEU A C 1
ATOM 1181 O O . LEU A 1 158 ? -7.315 -2.235 12.022 1.00 96.06 158 LEU A O 1
ATOM 1185 N N . ARG A 1 159 ? -8.240 -1.221 13.787 1.00 94.00 159 ARG A N 1
ATOM 1186 C CA . ARG A 1 159 ? -6.998 -1.173 14.577 1.00 94.00 159 ARG A CA 1
ATOM 1187 C C . ARG A 1 159 ? -6.630 -2.529 15.168 1.00 94.00 159 ARG A C 1
ATOM 1189 O O . ARG A 1 159 ? -5.447 -2.784 15.393 1.00 94.00 159 ARG A O 1
ATOM 1196 N N . GLU A 1 160 ? -7.613 -3.407 15.315 1.00 96.19 160 GLU A N 1
ATOM 1197 C CA . GLU A 1 160 ? -7.420 -4.766 15.802 1.00 96.19 160 GLU A CA 1
ATOM 1198 C C . GLU A 1 160 ? -7.032 -5.721 14.656 1.00 96.19 160 GLU A C 1
ATOM 1200 O O . GLU A 1 160 ? -7.464 -5.522 13.515 1.00 96.19 160 GLU A O 1
ATOM 1205 N N . PRO A 1 161 ? -6.188 -6.735 14.920 1.00 96.81 161 PRO A N 1
ATOM 1206 C CA . PRO A 1 161 ? -5.886 -7.791 13.956 1.00 96.81 161 PRO A CA 1
ATOM 1207 C C . PRO A 1 161 ? -7.121 -8.645 13.625 1.00 96.81 161 PRO A C 1
ATOM 1209 O O . PRO A 1 161 ? -8.072 -8.716 14.400 1.00 96.81 161 PRO A O 1
ATOM 1212 N N . LEU A 1 162 ? -7.105 -9.306 12.461 1.00 94.44 162 LEU A N 1
ATOM 1213 C CA . LEU A 1 162 ? -8.201 -10.194 12.037 1.00 94.44 162 LEU A CA 1
ATOM 1214 C C . LEU A 1 162 ? -8.134 -11.605 12.635 1.00 94.44 162 LEU A C 1
ATOM 1216 O O . LEU A 1 162 ? -9.132 -12.325 12.581 1.00 94.44 162 LEU A O 1
ATOM 1220 N N . SER A 1 163 ? -6.971 -12.012 13.139 1.00 86.19 163 SER A N 1
ATOM 1221 C CA . SER A 1 163 ? -6.771 -13.299 13.801 1.00 86.19 163 SER A CA 1
ATOM 1222 C C . SER A 1 163 ? -6.533 -13.083 15.295 1.00 86.19 163 SER A C 1
ATOM 1224 O O . SER A 1 163 ? -5.753 -12.207 15.668 1.00 86.19 163 SER A O 1
ATOM 1226 N N . ASP A 1 164 ? -7.192 -13.906 16.116 1.00 59.78 164 ASP A N 1
ATOM 1227 C CA . ASP A 1 164 ? -6.989 -13.993 17.572 1.00 59.78 164 ASP A CA 1
ATOM 1228 C C . ASP A 1 164 ? -5.651 -14.660 17.949 1.00 59.78 164 ASP A C 1
ATOM 1230 O O . ASP A 1 164 ? -5.265 -15.659 17.289 1.00 59.78 164 ASP A O 1
#

Foldseek 3Di:
DAQADPVQLVLLVVLLVCQADNALVNCPPDFLLSVLLSLVCVLPDASVRSVPDGSVRSVVVCCVVCVPVVLQVPAKDWDDKDDDPQKIKTFIDGPPDPDTDIWIWGHDPPDIHTYCVVVSVVVSVVLVVVCVVVVHDSVVVSLVVSCVVPNDVSSVVSSDHNHD

pLDDT: mean 88.37, std 11.34, range [53.62, 98.06]

Organism: NCBI:txid587909

Solvent-accessible surface area (backbone atoms only — not comparable to full-atom values): 8987 Å² total; per-residue (Å²): 136,78,60,58,25,69,67,46,37,50,53,48,44,52,30,48,54,41,24,32,61,33,45,58,74,70,53,60,87,61,50,58,50,52,52,53,50,19,39,48,47,46,72,77,43,52,40,71,59,56,74,72,55,49,37,71,54,50,54,50,47,36,36,77,72,52,76,41,60,57,74,63,66,75,45,58,47,76,54,71,70,51,75,58,92,55,37,34,40,30,36,29,37,31,85,91,40,94,60,75,40,78,46,39,31,36,52,59,87,97,41,74,12,44,38,55,57,67,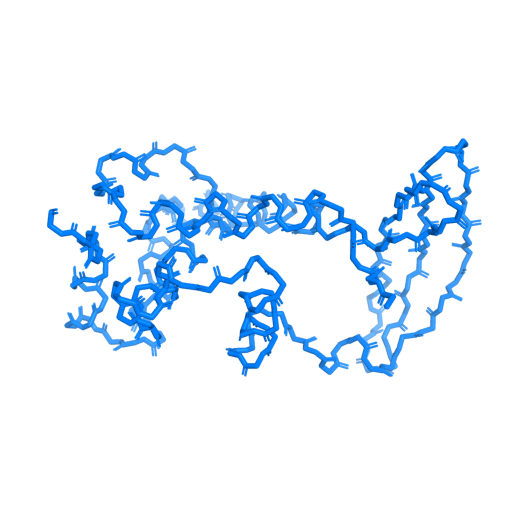57,45,53,49,48,28,50,51,45,48,51,54,16,60,76,66,79,45,49,54,65,58,53,49,52,49,54,42,26,74,73,62,34,66,73,52,41,60,57,41,47,52,38,54,47,135

Radius of gyration: 16.93 Å; Cα contacts (8 Å, |Δi|>4): 203; chains: 1; bounding box: 39×39×42 Å

Mean predicted aligned error: 5.33 Å

Nearest PDB structures (foldseek):
  5tph-assembly1_A  TM=4.478E-01  e=1.845E-01  synthetic construct
  4p78-assembly1_D  TM=4.864E-01  e=6.978E-01  Yersinia pestis
  5o3w-assembly1_A  TM=4.083E-01  e=1.976E+00  Gypsophila vaccaria
  5o3w-assembly3_C  TM=4.237E-01  e=2.491E+00  Gypsophila vaccaria
  5o3w-assembly2_B  TM=4.227E-01  e=3.956E+00  Gypsophila vaccaria

Secondary structure (DSSP, 8-state):
---B-HHHHHHHHHHHHHHHH--HHHHTTS-HHHHHHHHHHHHH--HHHHHH--HHHHHHHHHHTTSS-THHHHTEEEEEEEEETTEEEEEEEETT---PEEEEEEEETTEEEEE-HHHHHHHHHHHHHHHHHTT--HHHHHHHHHHHHH-HHHHHHTTS-S--